Protein AF-A0A354CK64-F1 (afdb_monomer_lite)

Secondary structure (DSSP, 8-state):
-PPP--EEEEEGGG---EEETTEEGGGGS-TT--SEEEEEHHHHHHHHHHHHHHT-SEEEEEE----TTHHHHHHHSSS--TTTTT---EEEEEETTEEPPHHHHHHHHHHH-

Structure (mmCIF, N/CA/C/O backbone):
data_AF-A0A354CK64-F1
#
_entry.id   AF-A0A354CK64-F1
#
loop_
_atom_site.group_PDB
_atom_site.id
_atom_site.type_symbol
_atom_site.label_atom_id
_atom_site.label_alt_id
_atom_site.label_comp_id
_atom_site.label_asym_id
_atom_site.label_entity_id
_atom_site.label_seq_id
_atom_site.pdbx_PDB_ins_code
_atom_site.Cartn_x
_atom_site.Cartn_y
_atom_site.Cartn_z
_atom_site.occupancy
_atom_site.B_iso_or_equiv
_atom_site.auth_seq_id
_atom_site.auth_comp_id
_atom_site.auth_asym_id
_atom_site.auth_atom_id
_atom_site.pdbx_PDB_model_num
ATOM 1 N N . MET A 1 1 ? -16.756 -15.076 -6.376 1.00 41.19 1 MET A N 1
ATOM 2 C CA . MET A 1 1 ? -15.920 -15.094 -7.595 1.00 41.19 1 MET A CA 1
ATOM 3 C C . MET A 1 1 ? -14.522 -14.720 -7.146 1.00 41.19 1 MET A C 1
ATOM 5 O O . MET A 1 1 ? -14.414 -13.723 -6.448 1.00 41.19 1 MET A O 1
ATOM 9 N N . LYS A 1 2 ? -13.500 -15.541 -7.421 1.00 44.50 2 LYS A N 1
ATOM 10 C CA . LYS A 1 2 ? -12.105 -15.139 -7.182 1.00 44.50 2 LYS A CA 1
ATOM 11 C C . LYS A 1 2 ? -11.855 -13.900 -8.047 1.00 44.50 2 LYS A C 1
ATOM 13 O O . LYS A 1 2 ? -12.126 -13.980 -9.244 1.00 44.50 2 LYS A O 1
ATOM 18 N N . GLY A 1 3 ? -11.470 -12.777 -7.440 1.00 53.09 3 GLY A N 1
ATOM 19 C CA . GLY A 1 3 ? -11.102 -11.571 -8.183 1.00 53.09 3 GLY A CA 1
ATOM 20 C C . GLY A 1 3 ? -10.032 -11.932 -9.208 1.00 53.09 3 GLY A C 1
ATOM 21 O O . GLY A 1 3 ? -9.146 -12.736 -8.916 1.00 53.09 3 GLY A O 1
ATOM 22 N N . ALA A 1 4 ? -10.173 -11.452 -10.439 1.00 58.03 4 ALA A N 1
ATOM 23 C CA . ALA A 1 4 ? -9.122 -11.624 -11.426 1.00 58.03 4 ALA A CA 1
ATOM 24 C C . ALA A 1 4 ? -7.918 -10.795 -10.960 1.00 58.03 4 ALA A C 1
ATOM 26 O O . ALA A 1 4 ? -8.074 -9.602 -10.733 1.00 58.03 4 ALA A O 1
ATOM 27 N N . PHE A 1 5 ? -6.755 -11.429 -10.796 1.00 66.56 5 PHE A N 1
ATOM 28 C CA . PHE A 1 5 ? -5.491 -10.720 -10.605 1.00 66.56 5 PHE A CA 1
ATOM 29 C C . PHE A 1 5 ? -5.268 -9.833 -11.831 1.00 66.56 5 PHE A C 1
ATOM 31 O O . PHE A 1 5 ? -5.078 -10.348 -12.938 1.00 66.56 5 PHE A O 1
ATOM 38 N N . MET A 1 6 ? -5.359 -8.520 -11.644 1.00 89.06 6 MET A N 1
ATOM 39 C CA . MET A 1 6 ? -5.196 -7.533 -12.703 1.00 89.06 6 MET A CA 1
ATOM 40 C C . MET A 1 6 ? -4.150 -6.531 -12.240 1.00 89.06 6 MET A C 1
ATOM 42 O O . MET A 1 6 ? -4.419 -5.682 -11.399 1.00 89.06 6 MET A O 1
ATOM 46 N N . ILE A 1 7 ? -2.943 -6.669 -12.792 1.00 96.19 7 ILE A N 1
ATOM 47 C CA . ILE A 1 7 ? -1.878 -5.688 -12.600 1.00 96.19 7 ILE A CA 1
ATOM 48 C C . ILE A 1 7 ? -2.120 -4.543 -13.575 1.00 96.19 7 ILE A C 1
ATOM 50 O O . ILE A 1 7 ? -2.061 -4.739 -14.792 1.00 96.19 7 ILE A O 1
ATOM 54 N N . ASN A 1 8 ? -2.365 -3.358 -13.035 1.00 97.12 8 ASN A N 1
ATOM 55 C CA . ASN A 1 8 ? -2.404 -2.120 -13.789 1.00 97.12 8 ASN A CA 1
ATOM 56 C C . ASN A 1 8 ? -1.036 -1.444 -13.770 1.00 97.12 8 ASN A C 1
ATOM 58 O O . ASN A 1 8 ? -0.291 -1.544 -12.795 1.00 97.12 8 ASN A O 1
ATOM 62 N N . SER A 1 9 ? -0.723 -0.761 -14.870 1.00 97.94 9 SER A N 1
ATOM 63 C CA . SER A 1 9 ? 0.418 0.144 -14.957 1.00 97.94 9 SER A CA 1
ATOM 64 C C . SER A 1 9 ? -0.103 1.574 -14.927 1.00 97.94 9 SER A C 1
ATOM 66 O O . SER A 1 9 ? -0.932 1.951 -15.760 1.00 97.94 9 SER A O 1
ATOM 68 N N . TYR A 1 10 ? 0.360 2.336 -13.944 1.00 98.00 10 TYR A N 1
ATOM 69 C CA . TYR A 1 10 ? 0.104 3.762 -13.807 1.00 98.00 10 TYR A CA 1
ATOM 70 C C . TYR A 1 10 ? 1.407 4.521 -14.028 1.00 98.00 10 TYR A C 1
ATOM 72 O O . TYR A 1 10 ? 2.475 4.034 -13.656 1.00 98.00 10 TYR A O 1
ATOM 80 N N . TYR A 1 11 ? 1.319 5.726 -14.581 1.00 97.88 11 TYR A N 1
ATOM 81 C CA . TYR A 1 11 ? 2.465 6.614 -14.734 1.00 97.88 11 TYR A CA 1
ATOM 82 C C . TYR A 1 11 ? 2.223 7.876 -13.923 1.00 97.88 11 TYR A C 1
ATOM 84 O O . TYR A 1 11 ? 1.190 8.527 -14.070 1.00 97.88 11 TYR A O 1
ATOM 92 N N . PHE A 1 12 ? 3.167 8.238 -13.058 1.00 94.88 12 PHE A N 1
ATOM 93 C CA . PHE A 1 12 ? 3.033 9.437 -12.234 1.00 94.88 12 PHE A CA 1
ATOM 94 C C . PHE A 1 12 ? 3.003 10.716 -13.084 1.00 94.88 12 PHE A C 1
ATOM 96 O O . PHE A 1 12 ? 2.381 11.712 -12.712 1.00 94.88 12 PHE A O 1
ATOM 103 N N . SER A 1 13 ? 3.619 10.671 -14.266 1.00 96.75 13 SER A N 1
ATOM 104 C CA . SER A 1 13 ? 3.533 11.691 -15.307 1.00 96.75 13 SER A CA 1
ATOM 105 C C . SER A 1 13 ? 2.110 11.933 -15.836 1.00 96.75 13 SER A C 1
ATOM 107 O O . SER A 1 13 ? 1.831 13.049 -16.281 1.00 96.75 13 SER A O 1
ATOM 109 N N . ASP A 1 14 ? 1.196 10.963 -15.708 1.00 97.38 14 ASP A N 1
ATOM 110 C CA . ASP A 1 14 ? -0.234 11.114 -16.026 1.00 97.38 14 ASP A CA 1
ATOM 111 C C . ASP A 1 14 ? -1.051 11.701 -14.855 1.00 97.38 14 ASP A C 1
ATOM 113 O O . ASP A 1 14 ? -2.211 12.088 -15.028 1.00 97.38 14 ASP A O 1
ATOM 117 N N . GLY A 1 15 ? -0.436 11.828 -13.675 1.00 97.19 15 GLY A N 1
ATOM 118 C CA . GLY A 1 15 ? -1.007 12.435 -12.477 1.00 97.19 15 GLY A CA 1
ATOM 119 C C . GLY A 1 15 ? -1.198 11.463 -11.311 1.00 97.19 15 GLY A C 1
ATOM 120 O O . GLY A 1 15 ? -1.297 10.250 -11.474 1.00 97.19 15 GLY A O 1
ATOM 121 N N . ASP A 1 16 ? -1.278 12.027 -10.107 1.00 97.94 16 ASP A N 1
ATOM 122 C CA . ASP A 1 16 ? -1.576 11.287 -8.880 1.00 97.94 16 ASP A CA 1
ATOM 123 C C . ASP A 1 16 ? -3.090 11.062 -8.752 1.00 97.94 16 ASP A C 1
ATOM 125 O O . ASP A 1 16 ? -3.868 12.020 -8.679 1.00 97.94 16 ASP A O 1
ATOM 129 N N . ILE A 1 17 ? -3.516 9.797 -8.770 1.00 97.62 17 ILE A N 1
ATOM 130 C CA . ILE A 1 17 ? -4.932 9.409 -8.801 1.00 97.62 17 ILE A CA 1
ATOM 131 C C . ILE A 1 17 ? -5.368 8.698 -7.522 1.00 97.62 17 ILE A C 1
ATOM 133 O O . ILE A 1 17 ? -4.577 8.052 -6.835 1.00 97.62 17 ILE A O 1
ATOM 137 N N . GLN A 1 18 ? -6.669 8.767 -7.239 1.00 98.25 18 GLN A N 1
ATOM 138 C CA . GLN A 1 18 ? -7.295 8.017 -6.153 1.00 98.25 18 GLN A CA 1
ATOM 139 C C . GLN A 1 18 ? -7.542 6.571 -6.570 1.00 98.25 18 GLN A C 1
ATOM 141 O O . GLN A 1 18 ? -8.394 6.310 -7.417 1.00 98.25 18 GLN A O 1
ATOM 146 N N . LEU A 1 19 ? -6.807 5.646 -5.950 1.00 98.00 19 LEU A N 1
ATOM 147 C CA . LEU A 1 19 ? -6.919 4.206 -6.187 1.00 98.00 19 LEU A CA 1
ATOM 148 C C . LEU A 1 19 ? -8.123 3.617 -5.444 1.00 98.00 19 LEU A C 1
ATOM 150 O O . LEU A 1 19 ? -8.843 2.773 -5.965 1.00 98.00 19 LEU A O 1
ATOM 154 N N . SER A 1 20 ? -8.369 4.091 -4.223 1.00 98.31 20 SER A N 1
ATOM 155 C CA . SER A 1 20 ? -9.548 3.757 -3.416 1.00 98.31 20 SER A CA 1
ATOM 156 C C . SER A 1 20 ? -9.822 4.881 -2.410 1.00 98.31 20 SER A C 1
ATOM 158 O O . SER A 1 20 ? -8.983 5.769 -2.275 1.00 98.31 20 SER A O 1
ATOM 160 N N . PRO A 1 21 ? -10.955 4.894 -1.683 1.00 98.62 21 PRO A N 1
ATOM 161 C CA . PRO A 1 21 ? -11.299 5.987 -0.771 1.00 98.62 21 PRO A CA 1
ATOM 162 C C . PRO A 1 21 ? -10.203 6.414 0.220 1.00 98.62 21 PRO A C 1
ATOM 164 O O . PRO A 1 21 ? -10.190 7.584 0.593 1.00 98.62 21 PRO A O 1
ATOM 167 N N . HIS A 1 22 ? -9.294 5.514 0.614 1.00 98.62 22 HIS A N 1
ATOM 168 C CA . HIS A 1 22 ? -8.219 5.815 1.570 1.00 98.62 22 HIS A CA 1
ATOM 169 C C . HIS A 1 22 ? -6.801 5.687 0.998 1.00 98.62 22 HIS A C 1
ATOM 171 O O . HIS A 1 22 ? -5.854 5.849 1.758 1.00 98.62 22 HIS A O 1
AT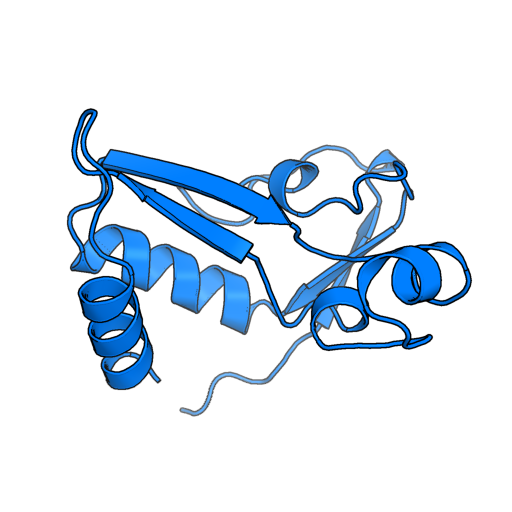OM 177 N N . PHE A 1 23 ? -6.650 5.409 -0.304 1.00 98.62 23 PHE A N 1
ATOM 178 C CA . PHE A 1 23 ? -5.346 5.174 -0.930 1.00 98.62 23 PHE A CA 1
ATOM 179 C C . PHE A 1 23 ? -5.165 5.951 -2.245 1.00 98.62 23 PHE A C 1
ATOM 181 O O . PHE A 1 23 ? -6.039 5.942 -3.121 1.00 98.62 23 PHE A O 1
ATOM 188 N N . MET A 1 24 ? -4.007 6.591 -2.384 1.00 98.44 24 MET A N 1
ATOM 189 C CA . MET A 1 24 ? -3.551 7.422 -3.501 1.00 98.44 24 MET A CA 1
ATOM 190 C C . MET A 1 24 ? -2.362 6.771 -4.218 1.00 98.44 24 MET A C 1
ATOM 192 O O . MET A 1 24 ? -1.609 6.009 -3.616 1.00 98.44 24 MET A O 1
ATOM 196 N N . LEU A 1 25 ? -2.154 7.090 -5.497 1.00 98.44 25 LEU A N 1
ATOM 197 C CA . LEU A 1 25 ? -1.085 6.495 -6.305 1.00 98.44 25 LEU A CA 1
ATOM 198 C C . LEU A 1 25 ? 0.320 6.762 -5.738 1.00 98.44 25 LEU A C 1
ATOM 200 O O . LEU A 1 25 ? 1.133 5.837 -5.678 1.00 98.44 25 LEU A O 1
ATOM 204 N N . HIS A 1 26 ? 0.608 7.989 -5.292 1.00 97.94 26 HIS A N 1
ATOM 205 C CA . HIS A 1 26 ? 1.929 8.353 -4.759 1.00 97.94 26 HIS A CA 1
ATOM 206 C C . HIS A 1 26 ? 2.365 7.501 -3.557 1.00 97.94 26 HIS A C 1
ATOM 208 O O . HIS A 1 26 ? 3.560 7.303 -3.350 1.00 97.94 26 HIS A O 1
ATOM 214 N N . GLU A 1 27 ? 1.417 6.974 -2.778 1.00 98.31 27 GLU A N 1
ATOM 215 C CA . GLU A 1 27 ? 1.701 6.128 -1.614 1.00 98.31 27 GLU A CA 1
ATOM 216 C C . GLU A 1 27 ? 2.327 4.786 -2.015 1.00 98.31 27 GLU A C 1
ATOM 218 O O . GLU A 1 27 ? 3.042 4.172 -1.226 1.00 98.31 27 GLU A O 1
ATOM 223 N N . PHE A 1 28 ? 2.097 4.345 -3.255 1.00 98.44 28 PHE A N 1
ATOM 224 C CA . PHE A 1 28 ? 2.596 3.079 -3.788 1.00 98.44 28 PHE A CA 1
ATOM 225 C C . PHE A 1 28 ? 3.777 3.258 -4.745 1.00 98.44 28 PHE A C 1
ATOM 227 O O . PHE A 1 28 ? 4.304 2.260 -5.234 1.00 98.44 28 PHE A O 1
ATOM 234 N N . GLN A 1 29 ? 4.205 4.491 -5.031 1.00 98.06 29 GLN A N 1
ATOM 235 C CA . GLN A 1 29 ? 5.337 4.740 -5.918 1.00 98.06 29 GLN A CA 1
ATOM 236 C C . GLN A 1 29 ? 6.636 4.195 -5.309 1.00 98.06 29 GLN A C 1
ATOM 238 O O . GLN A 1 29 ? 6.909 4.349 -4.117 1.00 98.06 29 GLN A O 1
ATOM 243 N N . SER A 1 30 ? 7.484 3.610 -6.156 1.00 97.06 30 SER A N 1
ATOM 244 C CA . SER A 1 30 ? 8.835 3.210 -5.760 1.00 97.06 30 SER A CA 1
ATOM 245 C C . SER A 1 30 ? 9.600 4.398 -5.195 1.00 97.06 30 SER A C 1
ATOM 247 O O . SER A 1 30 ? 9.644 5.466 -5.806 1.00 97.06 30 SER A O 1
ATOM 249 N N . ARG A 1 31 ? 10.257 4.229 -4.040 1.00 95.69 31 ARG A N 1
ATOM 250 C CA . ARG A 1 31 ? 10.878 5.363 -3.326 1.00 95.69 31 ARG A CA 1
ATOM 251 C C . ARG A 1 31 ? 12.078 5.973 -4.060 1.00 95.69 31 ARG A C 1
ATOM 253 O O . ARG A 1 31 ? 12.570 7.020 -3.648 1.00 95.69 31 ARG A O 1
ATOM 260 N N . ASN A 1 32 ? 12.571 5.339 -5.127 1.00 95.06 32 ASN A N 1
ATOM 261 C CA . ASN A 1 32 ? 13.534 5.956 -6.043 1.00 95.06 32 ASN A CA 1
ATOM 262 C C . ASN A 1 32 ? 12.894 6.933 -7.048 1.00 95.06 32 ASN A C 1
ATOM 264 O O . ASN A 1 32 ? 13.623 7.538 -7.831 1.00 95.06 32 ASN A O 1
ATOM 268 N N . GLY A 1 33 ? 11.569 7.104 -7.016 1.00 93.88 33 GLY A N 1
ATOM 269 C CA . GLY A 1 33 ? 10.824 8.050 -7.841 1.00 93.88 33 GLY A CA 1
ATOM 270 C C . GLY A 1 33 ? 10.645 7.607 -9.291 1.00 93.88 33 GLY A C 1
ATOM 271 O O . GLY A 1 33 ? 10.554 8.468 -10.164 1.00 93.88 33 GLY A O 1
ATOM 272 N N . CYS A 1 34 ? 10.644 6.297 -9.577 1.00 95.75 34 CYS A N 1
ATOM 273 C CA . CYS A 1 34 ? 10.356 5.826 -10.933 1.00 95.75 34 CYS A CA 1
ATOM 274 C C . CYS A 1 34 ? 8.938 6.236 -11.363 1.00 95.75 34 CYS A C 1
ATOM 276 O O . CYS A 1 34 ? 8.020 6.301 -10.544 1.00 95.75 34 CYS A O 1
ATOM 278 N N . ASP A 1 35 ? 8.776 6.541 -12.651 1.00 97.56 35 ASP A N 1
ATOM 279 C CA . ASP A 1 35 ? 7.510 7.062 -13.179 1.00 97.56 35 ASP A CA 1
ATOM 280 C C . ASP A 1 35 ? 6.411 5.994 -13.204 1.00 97.56 35 ASP A C 1
ATOM 282 O O . ASP A 1 35 ? 5.272 6.262 -12.834 1.00 97.56 35 ASP A O 1
ATOM 286 N N . GLU A 1 36 ? 6.769 4.774 -13.604 1.00 98.12 36 GLU A N 1
ATOM 287 C CA . GLU A 1 36 ? 5.852 3.638 -13.643 1.00 98.12 36 GLU A CA 1
ATOM 288 C C . GLU A 1 36 ? 5.576 3.100 -12.235 1.00 98.12 36 GLU A C 1
ATOM 290 O O . GLU A 1 36 ? 6.498 2.917 -11.437 1.00 98.12 36 GLU A O 1
ATOM 295 N N . VAL A 1 37 ? 4.313 2.787 -11.956 1.00 98.31 37 VAL A N 1
ATOM 296 C CA . VAL A 1 37 ? 3.852 2.146 -10.725 1.00 98.31 37 VAL A CA 1
ATOM 297 C C . VAL A 1 37 ? 2.941 0.984 -11.105 1.00 98.31 37 VAL A C 1
ATOM 299 O O . VAL A 1 37 ? 1.842 1.183 -11.624 1.00 98.31 37 VAL A O 1
ATOM 302 N N . LEU A 1 38 ? 3.407 -0.242 -10.857 1.00 98.38 38 LEU A N 1
ATOM 303 C CA . LEU A 1 38 ? 2.590 -1.441 -11.038 1.00 98.38 38 LEU A CA 1
ATOM 304 C C . LEU A 1 38 ? 1.783 -1.711 -9.771 1.00 98.38 38 LEU A C 1
ATOM 306 O O . LEU A 1 38 ? 2.355 -1.734 -8.681 1.00 98.38 38 LEU A O 1
ATOM 310 N N . ILE A 1 39 ? 0.479 -1.947 -9.911 1.00 98.12 39 ILE A N 1
ATOM 311 C CA . ILE A 1 39 ? -0.411 -2.236 -8.780 1.00 98.12 39 ILE A CA 1
ATOM 312 C C . ILE A 1 39 ? -1.433 -3.298 -9.180 1.00 98.12 39 ILE A C 1
ATOM 314 O O . ILE A 1 39 ? -2.100 -3.174 -10.205 1.00 98.12 39 ILE A O 1
ATOM 318 N N . ASP A 1 40 ? -1.566 -4.333 -8.354 1.00 97.69 40 ASP A N 1
ATOM 319 C CA . ASP A 1 40 ? -2.667 -5.290 -8.408 1.00 97.69 40 ASP A CA 1
ATOM 320 C C . ASP A 1 40 ? -3.945 -4.667 -7.836 1.00 97.69 40 ASP A C 1
ATOM 322 O O . ASP A 1 40 ? -3.984 -4.282 -6.665 1.00 97.69 40 ASP A O 1
ATOM 326 N N . ASP A 1 41 ? -5.020 -4.615 -8.620 1.00 95.56 41 ASP A N 1
ATOM 327 C CA . ASP A 1 41 ? -6.309 -4.111 -8.130 1.00 95.56 41 ASP A CA 1
ATOM 328 C C . ASP A 1 41 ? -6.812 -4.911 -6.919 1.00 95.56 41 ASP A C 1
ATOM 330 O O . ASP A 1 41 ? -7.414 -4.349 -6.002 1.00 95.56 41 ASP A O 1
ATOM 334 N N . ALA A 1 42 ? -6.509 -6.215 -6.858 1.00 95.88 42 ALA A N 1
ATOM 335 C CA . ALA A 1 42 ? -6.887 -7.049 -5.723 1.00 95.88 42 ALA A CA 1
ATOM 336 C C . ALA A 1 42 ? -6.165 -6.642 -4.426 1.00 95.88 42 ALA A C 1
ATOM 338 O O . ALA A 1 42 ? -6.746 -6.770 -3.345 1.00 95.88 42 ALA A O 1
ATOM 339 N N . LEU A 1 43 ? -4.933 -6.122 -4.520 1.00 97.06 43 LEU A N 1
ATOM 340 C CA . LEU A 1 43 ? -4.207 -5.576 -3.373 1.00 97.06 43 LEU A CA 1
ATOM 341 C C . LEU A 1 43 ? -4.933 -4.340 -2.838 1.00 97.06 43 LEU A C 1
ATOM 343 O O . LEU A 1 43 ? -5.222 -4.279 -1.646 1.00 97.06 43 LEU A O 1
ATOM 347 N N . ILE A 1 44 ? -5.277 -3.387 -3.707 1.00 97.88 44 ILE A N 1
ATOM 348 C CA . ILE A 1 44 ? -5.974 -2.156 -3.303 1.00 97.88 44 ILE A CA 1
ATOM 349 C C . ILE A 1 44 ? -7.338 -2.473 -2.683 1.00 97.88 44 ILE A C 1
ATOM 351 O O . ILE A 1 44 ? -7.660 -1.967 -1.606 1.00 97.88 44 ILE A O 1
ATOM 355 N N . ASP A 1 45 ? -8.106 -3.372 -3.300 1.00 97.19 45 ASP A N 1
ATOM 356 C CA . ASP A 1 45 ? -9.394 -3.827 -2.774 1.00 97.19 45 ASP A CA 1
ATOM 357 C C . ASP A 1 45 ? -9.266 -4.494 -1.396 1.00 97.19 45 ASP A C 1
ATOM 359 O O . ASP A 1 45 ? -10.123 -4.301 -0.525 1.00 97.19 45 ASP A O 1
ATOM 363 N N . LEU A 1 46 ? -8.230 -5.314 -1.190 1.00 97.62 46 LEU A N 1
ATOM 364 C CA . LEU A 1 46 ? -7.972 -5.961 0.094 1.00 97.62 46 LEU A CA 1
ATOM 365 C C . LEU A 1 46 ? -7.604 -4.926 1.159 1.00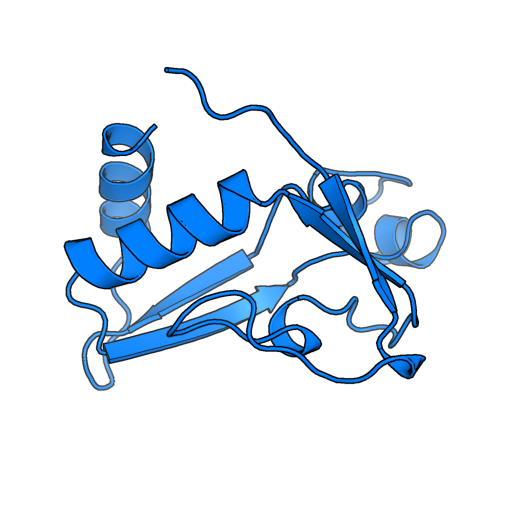 97.62 46 LEU A C 1
ATOM 367 O O . LEU A 1 46 ? -8.188 -4.946 2.243 1.00 97.62 46 LEU A O 1
ATOM 371 N N . LEU A 1 47 ? -6.695 -3.998 0.853 1.00 98.25 47 LEU A N 1
ATO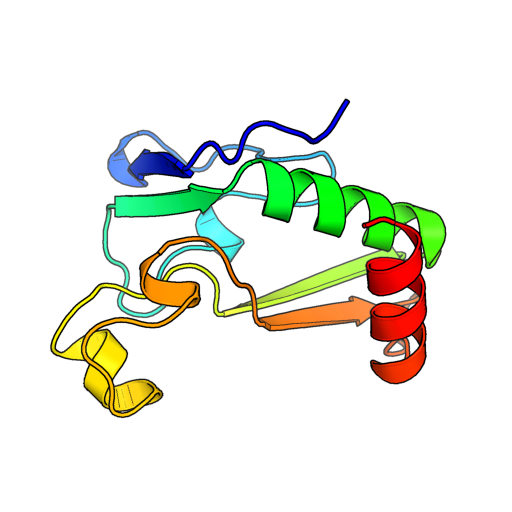M 372 C CA . LEU A 1 47 ? -6.270 -2.954 1.786 1.00 98.25 47 LEU A CA 1
ATOM 373 C C . LEU A 1 47 ? -7.437 -2.046 2.194 1.00 98.25 47 LEU A C 1
ATOM 375 O O . LEU A 1 47 ? -7.590 -1.742 3.377 1.00 98.25 47 LEU A O 1
ATOM 379 N N . GLU A 1 48 ? -8.310 -1.674 1.256 1.00 98.50 48 GLU A N 1
ATOM 380 C CA . GLU A 1 48 ? -9.509 -0.875 1.539 1.00 98.50 48 GLU A CA 1
ATOM 381 C C . GLU A 1 48 ? -10.502 -1.633 2.442 1.00 98.50 48 GLU A C 1
ATOM 383 O O . GLU A 1 48 ? -11.097 -1.055 3.358 1.00 98.50 48 GLU A O 1
ATOM 388 N N . LYS A 1 49 ? -10.670 -2.948 2.246 1.00 98.56 49 LYS A N 1
ATOM 389 C CA . LYS A 1 49 ? -11.494 -3.776 3.145 1.00 98.56 49 LYS A CA 1
ATOM 390 C C . LYS A 1 49 ? -10.866 -3.900 4.529 1.00 98.56 49 LYS A C 1
ATOM 392 O O . LYS A 1 49 ? -11.585 -3.766 5.518 1.00 98.56 49 LYS A O 1
ATOM 397 N N . VAL A 1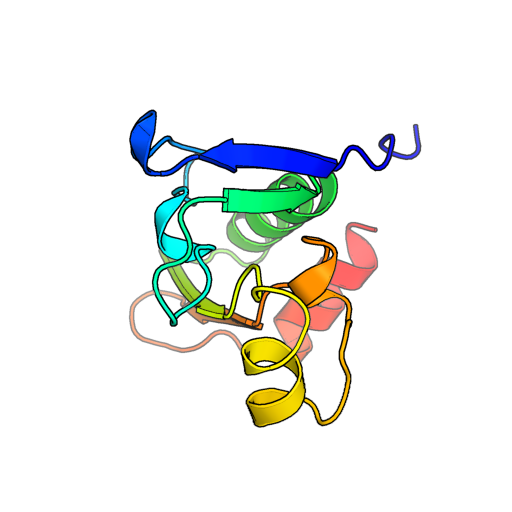 50 ? -9.554 -4.122 4.613 1.00 98.56 50 VAL A N 1
ATOM 398 C CA . VAL A 1 50 ? -8.814 -4.176 5.882 1.00 98.56 50 VAL A CA 1
ATOM 399 C C . VAL A 1 50 ? -8.970 -2.857 6.638 1.00 98.56 50 VAL A C 1
ATOM 401 O O . VAL A 1 50 ? -9.310 -2.889 7.821 1.00 98.56 50 VAL A O 1
ATOM 404 N N . PHE A 1 51 ? -8.819 -1.712 5.964 1.00 98.62 51 PHE A N 1
ATOM 405 C CA . PHE A 1 51 ? -9.028 -0.383 6.549 1.00 98.62 51 PHE A CA 1
ATOM 406 C C . PHE A 1 51 ? -10.405 -0.288 7.223 1.00 98.62 51 PHE A C 1
ATOM 408 O O . PHE A 1 51 ? -10.515 0.027 8.407 1.00 98.62 51 PHE A O 1
ATOM 415 N N . ARG A 1 52 ? -11.465 -0.657 6.493 1.00 98.38 52 ARG A N 1
ATOM 416 C CA . ARG A 1 52 ? -12.850 -0.594 6.988 1.00 98.38 52 ARG A CA 1
ATOM 417 C C . ARG A 1 52 ? -13.130 -1.572 8.126 1.00 98.38 52 ARG A C 1
ATOM 419 O O . ARG A 1 52 ? -13.767 -1.192 9.103 1.00 98.38 52 ARG A O 1
ATOM 426 N N . VAL A 1 53 ? -12.700 -2.827 7.994 1.00 98.44 53 VAL A N 1
ATOM 427 C CA . VAL A 1 53 ? -13.007 -3.897 8.962 1.00 98.44 53 VAL A CA 1
ATOM 428 C C . VAL A 1 53 ? -12.221 -3.729 10.258 1.00 98.44 53 VAL A C 1
ATOM 430 O O . VAL A 1 53 ? -12.756 -3.998 11.331 1.00 98.44 53 VAL A O 1
ATOM 433 N N . SER A 1 54 ? -10.976 -3.260 10.175 1.00 98.06 54 SER A N 1
ATOM 434 C CA . SER A 1 54 ? -10.151 -2.987 11.358 1.00 98.06 54 SER A CA 1
ATOM 435 C C . SER A 1 54 ? -10.617 -1.767 12.156 1.00 98.06 54 SER A C 1
ATOM 437 O O . SER A 1 54 ? -10.206 -1.611 13.304 1.00 98.06 54 SER A O 1
ATOM 439 N N . GLY A 1 55 ? -11.479 -0.924 11.575 1.00 97.69 55 GLY A N 1
ATOM 440 C CA . GLY A 1 55 ? -11.878 0.348 12.173 1.00 97.69 55 GLY A CA 1
ATOM 441 C C . GLY A 1 55 ? -10.756 1.385 12.150 1.00 97.69 55 GLY A C 1
ATOM 442 O O . GLY A 1 55 ? -10.730 2.259 13.013 1.00 97.69 55 GLY A O 1
ATOM 443 N N . ALA A 1 56 ? -9.821 1.274 11.201 1.00 98.50 56 ALA A N 1
ATOM 444 C CA . ALA A 1 56 ? -8.727 2.221 11.067 1.00 98.50 56 ALA A CA 1
ATOM 445 C C . ALA A 1 56 ? -9.249 3.637 10.778 1.00 98.50 56 ALA A C 1
ATOM 447 O O . ALA A 1 56 ? -10.213 3.832 10.036 1.00 98.50 56 ALA A O 1
ATOM 448 N N . SER A 1 57 ? -8.584 4.632 11.354 1.00 98.38 57 SER A N 1
ATOM 449 C CA . SER A 1 57 ? -8.783 6.050 11.047 1.00 98.38 57 SER A CA 1
ATOM 450 C C . SER A 1 57 ? -7.797 6.557 9.997 1.00 98.38 57 SER A C 1
ATOM 452 O O . SER A 1 57 ? -8.070 7.552 9.330 1.00 98.38 57 SER A O 1
ATOM 454 N N . SER A 1 58 ? -6.640 5.904 9.862 1.00 98.25 58 SER A N 1
ATOM 455 C CA . SER A 1 58 ? -5.613 6.224 8.868 1.00 98.25 58 SER A CA 1
ATOM 456 C C . SER A 1 58 ? -4.706 5.020 8.595 1.00 98.25 58 SER A C 1
ATOM 458 O O . SER A 1 58 ? -4.694 4.034 9.339 1.00 98.25 58 SER A O 1
ATOM 460 N N . ALA A 1 59 ? -3.944 5.101 7.506 1.00 98.38 59 ALA A N 1
ATOM 461 C CA . ALA A 1 59 ? -2.918 4.134 7.152 1.00 98.38 59 ALA A CA 1
ATOM 462 C C . ALA A 1 59 ? -1.691 4.850 6.575 1.00 98.38 59 ALA A C 1
ATOM 464 O O . ALA A 1 59 ? -1.811 5.943 6.029 1.00 98.38 59 ALA A O 1
ATOM 465 N N . THR A 1 60 ? -0.525 4.222 6.702 1.00 98.31 60 THR A N 1
ATOM 466 C CA . THR A 1 60 ? 0.730 4.678 6.096 1.00 98.31 60 THR A CA 1
ATOM 467 C C . THR A 1 60 ? 1.303 3.547 5.263 1.00 98.31 60 THR A C 1
ATOM 469 O O . THR A 1 60 ? 1.717 2.523 5.820 1.00 98.31 60 THR A O 1
ATOM 472 N N . VAL A 1 61 ? 1.364 3.735 3.944 1.00 98.50 61 VAL A N 1
ATOM 473 C CA . VAL A 1 61 ? 2.118 2.850 3.051 1.00 98.50 61 VAL A CA 1
ATOM 474 C C . VAL A 1 61 ? 3.592 3.228 3.148 1.00 98.50 61 VAL A C 1
ATOM 476 O O . VAL A 1 61 ? 4.015 4.314 2.761 1.00 98.50 61 VAL A O 1
ATOM 479 N N . ASN A 1 62 ? 4.387 2.341 3.736 1.00 97.44 62 ASN A N 1
ATOM 480 C CA . ASN A 1 62 ? 5.827 2.516 3.835 1.00 97.44 62 ASN A CA 1
ATOM 481 C C . ASN A 1 62 ? 6.514 2.078 2.548 1.00 97.44 62 ASN A C 1
ATOM 483 O O . ASN A 1 62 ? 7.514 2.676 2.168 1.00 97.44 62 ASN A O 1
ATOM 487 N N . ASP A 1 63 ? 6.047 1.029 1.887 1.00 97.12 63 ASP A N 1
ATOM 488 C CA . ASP A 1 63 ? 6.680 0.584 0.651 1.00 97.12 63 ASP A CA 1
ATOM 489 C C . ASP A 1 63 ? 5.653 -0.064 -0.264 1.00 97.12 63 ASP A C 1
ATOM 491 O O . ASP A 1 63 ? 4.959 -0.982 0.159 1.00 97.12 63 ASP A O 1
ATOM 495 N N . GLY A 1 64 ? 5.540 0.430 -1.493 1.00 97.50 64 GLY A N 1
ATOM 496 C CA . GLY A 1 64 ? 4.606 -0.065 -2.501 1.00 97.50 64 GLY A CA 1
ATOM 497 C C . GLY A 1 64 ? 5.336 -0.806 -3.612 1.00 97.50 64 GLY A C 1
ATOM 498 O O . GLY A 1 64 ? 6.116 -1.718 -3.349 1.00 97.50 64 GLY A O 1
ATOM 499 N N . TYR A 1 65 ? 5.108 -0.409 -4.860 1.00 98.25 65 TYR A N 1
ATOM 500 C CA . TYR A 1 65 ? 5.867 -0.904 -6.003 1.00 98.25 65 TYR A CA 1
ATOM 501 C C . TYR A 1 65 ? 7.365 -0.619 -5.835 1.00 98.25 65 TYR A C 1
ATOM 503 O O . TYR A 1 65 ? 7.748 0.450 -5.373 1.00 98.25 65 TYR A O 1
ATOM 511 N N . ARG A 1 66 ? 8.230 -1.545 -6.258 1.00 97.75 66 ARG A N 1
ATOM 512 C CA . ARG A 1 66 ? 9.684 -1.323 -6.335 1.00 97.75 66 ARG A CA 1
ATOM 513 C C . ARG A 1 66 ? 10.146 -1.464 -7.773 1.00 97.75 66 ARG A C 1
ATOM 515 O O . ARG A 1 66 ? 9.917 -2.508 -8.375 1.00 97.75 66 ARG A O 1
ATOM 522 N N . GLU A 1 67 ? 10.877 -0.479 -8.289 1.00 97.44 67 GLU A N 1
ATOM 523 C CA . GLU A 1 67 ? 11.484 -0.591 -9.620 1.00 97.44 67 GLU A CA 1
ATOM 524 C C . GLU A 1 67 ? 12.380 -1.853 -9.706 1.00 97.44 67 GLU A C 1
ATOM 526 O O . GLU A 1 67 ? 13.343 -1.982 -8.931 1.00 97.44 67 GLU A O 1
ATOM 531 N N . PRO A 1 68 ? 12.092 -2.794 -10.631 1.00 97.19 68 PRO A N 1
ATOM 532 C CA . PRO A 1 68 ? 12.891 -3.996 -10.817 1.00 97.19 68 PRO A CA 1
ATOM 533 C C . PRO A 1 68 ? 14.361 -3.699 -11.131 1.00 97.19 68 PRO A C 1
ATOM 535 O O . PRO A 1 68 ? 14.707 -2.730 -11.804 1.00 97.19 68 PRO A O 1
ATOM 538 N N . GLY A 1 69 ? 15.252 -4.605 -10.731 1.00 96.62 69 GLY A N 1
ATOM 539 C CA . GLY A 1 69 ? 16.676 -4.522 -11.052 1.00 96.62 69 GLY A CA 1
ATOM 540 C C . GLY A 1 69 ? 17.511 -3.928 -9.923 1.00 96.62 69 GLY A C 1
ATOM 541 O O . GLY A 1 69 ? 17.519 -4.459 -8.817 1.00 96.62 69 GLY A O 1
ATOM 542 N N . ALA A 1 70 ? 18.306 -2.891 -10.210 1.00 96.31 70 ALA A N 1
ATOM 543 C CA . ALA A 1 70 ? 19.325 -2.410 -9.271 1.00 96.31 70 ALA A CA 1
ATOM 544 C C . ALA A 1 70 ? 18.728 -1.878 -7.962 1.00 96.31 70 ALA A C 1
ATOM 546 O O . ALA A 1 70 ? 19.279 -2.154 -6.895 1.00 96.31 70 ALA A O 1
ATOM 547 N N . TYR A 1 71 ? 17.603 -1.163 -8.046 1.00 94.88 71 TYR A N 1
ATOM 548 C CA . TYR A 1 71 ? 16.925 -0.629 -6.873 1.00 94.88 71 TYR A CA 1
ATOM 549 C C . TYR A 1 71 ? 16.311 -1.746 -6.019 1.00 94.88 71 TYR A C 1
ATOM 551 O O . TYR A 1 71 ? 16.689 -1.876 -4.855 1.00 94.88 71 TYR A O 1
ATOM 559 N N . CYS A 1 72 ? 15.482 -2.622 -6.604 1.00 95.38 72 CYS A N 1
ATOM 560 C CA . CYS A 1 72 ? 14.925 -3.787 -5.904 1.00 95.38 72 CYS A CA 1
ATOM 561 C C . CYS A 1 72 ? 16.023 -4.652 -5.245 1.00 95.38 72 CYS A C 1
ATOM 563 O O . CYS A 1 72 ? 15.953 -4.911 -4.042 1.00 95.38 72 CYS A O 1
ATOM 565 N N . ARG A 1 73 ? 17.124 -4.961 -5.959 1.00 96.69 73 ARG A N 1
ATOM 566 C CA . ARG A 1 73 ? 18.271 -5.706 -5.395 1.00 96.69 73 ARG A CA 1
ATOM 567 C C . ARG A 1 73 ? 18.878 -5.038 -4.172 1.00 96.69 73 ARG A C 1
ATOM 569 O O . ARG A 1 73 ? 19.314 -5.737 -3.263 1.00 96.69 73 ARG A O 1
ATOM 576 N N . SER A 1 74 ? 18.953 -3.708 -4.165 1.00 95.81 74 SER A N 1
ATOM 577 C CA . SER A 1 74 ? 19.547 -2.972 -3.048 1.00 95.81 74 SER A CA 1
ATOM 578 C C . SER A 1 74 ? 18.720 -3.075 -1.761 1.00 95.81 74 SER A C 1
ATOM 580 O O . SER A 1 74 ? 19.279 -2.917 -0.679 1.00 95.81 74 SER A O 1
ATOM 582 N N . ILE A 1 75 ? 17.421 -3.385 -1.878 1.00 92.88 75 ILE A N 1
ATOM 583 C CA . ILE A 1 75 ? 16.477 -3.489 -0.759 1.00 92.88 75 ILE A CA 1
ATOM 584 C C . ILE A 1 75 ? 16.246 -4.945 -0.345 1.00 92.88 75 ILE A C 1
ATOM 586 O O . ILE A 1 75 ? 16.358 -5.261 0.837 1.00 92.88 75 ILE A O 1
ATOM 590 N N . SER A 1 76 ? 15.936 -5.838 -1.291 1.00 92.06 76 SER A N 1
ATOM 591 C CA . SER A 1 76 ? 15.530 -7.224 -0.994 1.00 92.06 76 SER A CA 1
ATOM 592 C C . SER A 1 76 ? 16.588 -8.279 -1.322 1.00 92.06 76 SER A C 1
ATOM 594 O O . SER A 1 76 ? 16.426 -9.448 -0.974 1.00 92.06 76 SER A O 1
ATOM 596 N N . GLY A 1 77 ? 17.677 -7.898 -1.997 1.00 93.81 77 GLY A N 1
ATOM 597 C CA . GLY A 1 77 ? 18.672 -8.834 -2.526 1.00 93.81 77 GLY A CA 1
ATOM 598 C C . GLY A 1 77 ? 18.228 -9.577 -3.794 1.00 93.81 77 GLY A C 1
ATOM 599 O O . GLY A 1 77 ? 18.987 -10.402 -4.302 1.00 93.81 77 GLY A O 1
ATOM 600 N N . LEU A 1 78 ? 17.033 -9.285 -4.323 1.00 94.06 78 LEU A N 1
ATOM 601 C CA . LEU A 1 78 ? 16.468 -9.891 -5.531 1.00 94.06 78 LEU A CA 1
ATOM 602 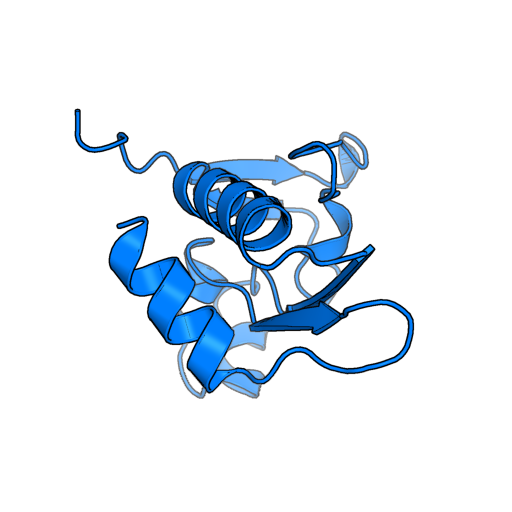C C . LEU A 1 78 ? 16.215 -8.836 -6.611 1.00 94.06 78 LEU A C 1
ATOM 604 O O . LEU A 1 78 ? 15.924 -7.684 -6.320 1.00 94.06 78 LEU A O 1
ATOM 608 N N . ASP A 1 79 ? 16.281 -9.240 -7.878 1.00 92.31 79 ASP A N 1
ATOM 609 C CA . ASP A 1 79 ? 15.941 -8.361 -9.008 1.00 92.31 79 ASP A CA 1
ATOM 610 C C . ASP A 1 79 ? 14.447 -8.049 -9.074 1.00 92.31 79 ASP A C 1
ATOM 612 O O . ASP A 1 79 ? 14.054 -7.016 -9.620 1.00 92.31 7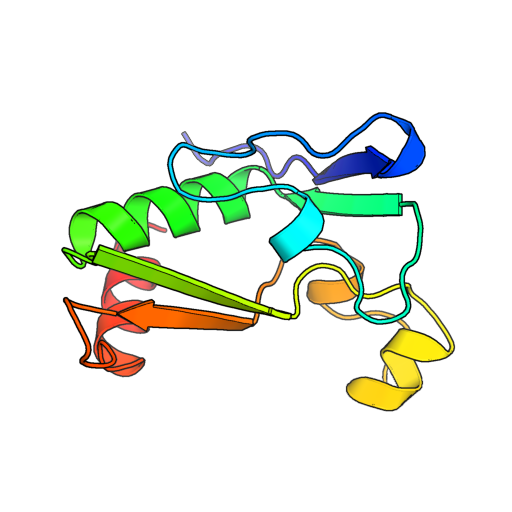9 ASP A O 1
ATOM 616 N N . LYS A 1 80 ? 13.633 -8.988 -8.583 1.00 94.25 80 LYS A N 1
ATOM 617 C CA . LYS A 1 80 ? 12.175 -8.942 -8.553 1.00 94.25 80 LYS A CA 1
ATOM 618 C C . LYS A 1 80 ? 11.669 -9.684 -7.322 1.00 94.25 80 LYS A C 1
ATOM 620 O O . LYS A 1 80 ? 12.112 -10.798 -7.043 1.00 94.25 80 LYS A O 1
ATOM 625 N N . ASP A 1 81 ? 10.703 -9.090 -6.646 1.00 95.69 81 ASP A N 1
ATOM 626 C CA . ASP A 1 81 ? 9.928 -9.652 -5.546 1.00 95.69 81 ASP A CA 1
ATOM 627 C C . ASP A 1 81 ? 8.449 -9.248 -5.717 1.00 95.69 81 ASP A C 1
ATOM 629 O O . ASP A 1 81 ? 8.067 -8.697 -6.749 1.00 95.69 81 ASP A O 1
ATOM 633 N N . ALA A 1 82 ? 7.596 -9.535 -4.733 1.00 97.25 82 ALA A N 1
ATOM 634 C CA . ALA A 1 82 ? 6.178 -9.181 -4.814 1.00 97.25 82 ALA A CA 1
ATOM 635 C C . ALA A 1 82 ? 5.935 -7.663 -4.963 1.00 97.25 82 ALA A C 1
ATOM 637 O O . ALA A 1 82 ? 4.988 -7.280 -5.648 1.00 97.25 82 ALA A O 1
ATOM 638 N N . HIS A 1 83 ? 6.807 -6.805 -4.417 1.00 97.75 83 HIS A N 1
ATOM 639 C CA . HIS A 1 83 ? 6.730 -5.356 -4.634 1.00 97.75 83 HIS A CA 1
ATOM 640 C C . HIS A 1 83 ? 7.058 -5.004 -6.086 1.00 97.75 83 HIS A C 1
ATOM 642 O O . HIS A 1 83 ? 6.347 -4.224 -6.709 1.00 97.75 83 HIS A O 1
ATOM 648 N N . ALA A 1 84 ? 8.084 -5.628 -6.671 1.00 97.44 84 ALA A N 1
ATOM 649 C CA . ALA A 1 84 ? 8.442 -5.432 -8.079 1.00 97.44 84 ALA A CA 1
ATOM 650 C C . ALA A 1 84 ? 7.389 -5.955 -9.075 1.00 97.44 84 ALA A C 1
ATOM 652 O O . ALA A 1 84 ? 7.435 -5.621 -10.259 1.00 97.44 84 ALA A O 1
ATOM 653 N N . TYR A 1 85 ? 6.449 -6.782 -8.612 1.00 97.25 85 TYR A N 1
ATOM 654 C CA . TYR A 1 85 ? 5.287 -7.225 -9.385 1.00 97.25 85 TYR A CA 1
ATOM 655 C C . TYR A 1 85 ? 4.016 -6.406 -9.106 1.00 97.25 85 TYR A C 1
ATOM 657 O O . TYR A 1 85 ? 2.983 -6.702 -9.697 1.00 97.25 85 TYR A O 1
ATOM 665 N N . GLY A 1 86 ? 4.071 -5.400 -8.225 1.00 97.62 86 GLY A N 1
ATOM 666 C CA . GLY A 1 86 ? 2.903 -4.598 -7.843 1.00 97.62 86 GLY A CA 1
ATOM 667 C C . GLY A 1 86 ? 1.899 -5.326 -6.946 1.00 97.62 86 GLY A C 1
ATOM 668 O O . GLY A 1 86 ? 0.755 -4.904 -6.830 1.00 97.62 86 GLY A O 1
ATOM 669 N N . MET A 1 87 ? 2.304 -6.438 -6.327 1.00 97.44 87 MET A N 1
ATOM 670 C CA . MET A 1 87 ? 1.423 -7.345 -5.578 1.00 97.44 87 MET A CA 1
ATOM 671 C C . MET A 1 87 ? 1.559 -7.220 -4.055 1.00 97.44 87 MET A C 1
ATOM 673 O O . MET A 1 87 ? 0.857 -7.913 -3.322 1.00 97.44 87 MET A O 1
ATOM 677 N N . ALA A 1 88 ? 2.481 -6.394 -3.562 1.00 97.06 88 ALA A N 1
ATOM 678 C CA . ALA A 1 88 ? 2.738 -6.235 -2.135 1.00 97.06 88 ALA A CA 1
ATOM 679 C C . ALA A 1 88 ? 2.854 -4.766 -1.739 1.00 97.06 88 ALA A C 1
ATOM 681 O O . ALA A 1 88 ? 3.308 -3.931 -2.521 1.00 97.06 88 ALA A O 1
ATOM 682 N N . ALA A 1 89 ? 2.477 -4.495 -0.492 1.00 97.94 89 ALA A N 1
ATOM 683 C CA . ALA A 1 89 ? 2.725 -3.233 0.174 1.00 97.94 89 ALA A CA 1
ATOM 684 C C . ALA A 1 89 ? 3.097 -3.479 1.642 1.00 97.94 89 ALA A C 1
ATOM 686 O O . ALA A 1 89 ? 2.456 -4.279 2.327 1.00 97.94 89 ALA A O 1
ATOM 687 N N . ASP A 1 90 ? 4.097 -2.752 2.130 1.00 97.81 90 ASP A N 1
ATOM 688 C CA . ASP A 1 90 ? 4.416 -2.652 3.548 1.00 97.81 90 ASP A CA 1
ATOM 689 C C . ASP A 1 90 ? 3.593 -1.504 4.128 1.00 97.81 90 ASP A C 1
ATOM 691 O O . ASP A 1 90 ? 3.806 -0.342 3.783 1.00 97.81 90 ASP A O 1
ATOM 695 N N . ILE A 1 91 ? 2.644 -1.811 5.009 1.00 98.44 91 ILE A N 1
ATOM 696 C CA . ILE A 1 91 ? 1.629 -0.857 5.466 1.00 98.44 91 ILE A CA 1
ATOM 697 C C . ILE A 1 91 ? 1.402 -0.949 6.975 1.00 98.44 91 ILE A C 1
ATOM 699 O O . ILE A 1 91 ? 1.466 -2.027 7.568 1.00 98.44 91 ILE A O 1
ATOM 703 N N . VAL A 1 92 ? 1.120 0.194 7.601 1.00 98.56 92 VAL A N 1
ATOM 704 C CA . VAL A 1 92 ? 0.699 0.285 9.005 1.00 98.56 92 VAL A CA 1
ATOM 705 C C . VAL A 1 92 ? -0.664 0.960 9.069 1.00 98.56 92 VAL A C 1
ATOM 707 O O . VAL A 1 92 ? -0.849 2.021 8.482 1.00 98.56 92 VAL A O 1
ATOM 710 N N . PHE A 1 93 ? -1.603 0.355 9.795 1.00 98.69 93 PHE A N 1
ATOM 711 C CA . PHE A 1 93 ? -2.923 0.924 10.066 1.00 98.69 93 PHE A CA 1
ATOM 712 C C . PHE A 1 93 ? -2.972 1.506 11.477 1.00 98.69 93 PHE A C 1
ATOM 714 O O . PHE A 1 93 ? -2.357 0.963 12.401 1.00 98.69 93 PHE A O 1
ATOM 721 N N . TYR A 1 94 ? -3.736 2.579 11.646 1.00 98.62 94 TYR A N 1
ATOM 722 C CA . TYR A 1 94 ? -3.868 3.298 12.907 1.00 98.62 94 TYR A CA 1
ATOM 723 C C . TYR A 1 94 ? -5.335 3.447 13.297 1.00 98.62 94 TYR A C 1
ATOM 725 O O . TYR A 1 94 ? -6.195 3.640 12.440 1.00 98.62 94 TYR A O 1
ATOM 733 N N . SER A 1 95 ? -5.603 3.387 14.598 1.00 97.38 95 SER A N 1
ATOM 734 C CA . SER A 1 95 ? -6.850 3.832 15.214 1.00 97.38 95 SER A CA 1
ATOM 735 C C . SER A 1 95 ? -6.526 5.072 16.038 1.00 97.38 95 SER A C 1
ATOM 737 O O . SER A 1 95 ? -5.824 4.995 17.044 1.00 97.38 95 SER A O 1
ATOM 739 N N . ASP A 1 96 ? -7.001 6.223 15.584 1.00 94.06 96 ASP A N 1
ATOM 740 C CA . ASP A 1 96 ? -6.564 7.545 16.021 1.00 94.06 96 ASP A CA 1
ATOM 741 C C . ASP A 1 96 ? -5.035 7.704 15.919 1.00 94.06 96 ASP A C 1
ATOM 743 O O . ASP A 1 96 ? -4.491 7.776 14.818 1.00 94.06 96 ASP A O 1
ATOM 747 N N . ASN A 1 97 ? -4.333 7.752 17.055 1.00 93.00 97 ASN A N 1
ATOM 748 C CA . ASN A 1 97 ? -2.872 7.881 17.112 1.00 93.00 97 ASN A CA 1
ATOM 749 C C . ASN A 1 97 ? -2.163 6.557 17.443 1.00 93.00 97 ASN A C 1
ATOM 751 O O . ASN A 1 97 ? -0.933 6.530 17.523 1.00 93.00 97 ASN A O 1
ATOM 755 N N . ASP A 1 98 ? -2.914 5.471 17.640 1.00 97.88 98 ASP A N 1
ATOM 756 C CA . ASP A 1 98 ? -2.377 4.179 18.053 1.00 97.88 98 ASP A CA 1
ATOM 757 C C . ASP A 1 98 ? -2.254 3.223 16.865 1.00 97.88 98 ASP A C 1
ATOM 759 O O . ASP A 1 98 ? -3.144 3.116 16.022 1.00 97.88 98 ASP A O 1
ATOM 763 N N . VAL A 1 99 ? -1.142 2.488 16.809 1.00 98.44 99 VAL A N 1
ATOM 764 C CA . VAL A 1 99 ? -0.925 1.446 15.798 1.00 98.44 99 VAL A CA 1
ATOM 765 C C . VAL A 1 99 ? -1.858 0.269 16.070 1.00 98.44 99 VAL A C 1
ATOM 767 O O . VAL A 1 99 ? -1.842 -0.300 17.164 1.00 98.44 99 VAL A O 1
ATOM 770 N N . ILE A 1 100 ? -2.611 -0.160 15.055 1.00 98.50 100 ILE A N 1
ATOM 771 C CA . ILE A 1 100 ? -3.341 -1.427 15.116 1.00 98.50 100 ILE A CA 1
ATOM 772 C C . ILE A 1 100 ? -2.310 -2.563 15.019 1.00 98.50 100 ILE A C 1
ATOM 774 O O . ILE A 1 100 ? -1.533 -2.600 14.062 1.00 98.50 100 ILE A O 1
ATOM 778 N N . PRO A 1 101 ? -2.269 -3.504 15.982 1.00 98.31 101 PRO A N 1
ATOM 779 C CA . PRO A 1 101 ? -1.291 -4.584 15.968 1.00 98.31 101 PRO A CA 1
ATOM 780 C C . PRO A 1 101 ? -1.300 -5.369 14.653 1.00 98.31 101 PRO A C 1
ATOM 782 O O . PRO A 1 101 ? -2.345 -5.849 14.212 1.00 98.31 101 PRO A O 1
ATOM 785 N N . GLY A 1 102 ? -0.117 -5.580 14.071 1.00 97.06 102 GLY A N 1
ATOM 786 C CA . GLY A 1 102 ? 0.023 -6.304 12.804 1.00 97.06 102 GLY A CA 1
ATOM 787 C C . GLY A 1 102 ? -0.569 -7.717 12.839 1.00 97.06 102 GLY A C 1
ATOM 788 O O . GLY A 1 102 ? -1.114 -8.172 11.846 1.00 97.06 102 GLY A O 1
ATOM 789 N N . SER A 1 103 ? -0.562 -8.391 13.995 1.00 97.88 103 SER A N 1
ATOM 790 C CA . SER A 1 103 ? -1.217 -9.696 14.152 1.00 97.88 103 SER A CA 1
ATOM 791 C C . SER A 1 103 ? -2.731 -9.639 13.930 1.00 97.88 103 SER A C 1
ATOM 793 O O . SER A 1 103 ? -3.284 -10.555 13.328 1.00 97.88 103 SER A O 1
ATOM 795 N N . ILE A 1 104 ? -3.397 -8.567 14.371 1.00 98.19 104 ILE A N 1
ATOM 796 C CA . ILE A 1 104 ? -4.831 -8.354 14.134 1.00 98.19 104 ILE A CA 1
ATOM 797 C C . ILE A 1 104 ? -5.069 -8.097 12.647 1.00 98.19 104 ILE A C 1
ATOM 799 O O . ILE A 1 104 ? -5.948 -8.721 12.056 1.00 98.19 104 ILE A O 1
ATOM 803 N N . ILE A 1 105 ? -4.253 -7.235 12.034 1.00 98.25 105 ILE A N 1
ATOM 804 C CA . ILE A 1 105 ? -4.335 -6.934 10.600 1.00 98.25 105 ILE A CA 1
ATOM 805 C C . ILE A 1 105 ? -4.145 -8.199 9.755 1.00 98.25 105 ILE A C 1
ATOM 807 O O . ILE A 1 105 ? -4.936 -8.437 8.847 1.00 98.25 105 ILE A O 1
ATOM 811 N N . CYS A 1 106 ? -3.170 -9.050 10.085 1.00 97.25 106 CYS A N 1
ATOM 812 C CA . CYS A 1 106 ? -2.952 -10.314 9.384 1.00 97.25 106 CYS A CA 1
ATOM 813 C C . CYS A 1 106 ? -4.157 -11.258 9.492 1.00 97.25 106 CYS A C 1
ATOM 815 O O . CYS A 1 106 ? -4.534 -11.857 8.489 1.00 97.25 106 CYS A O 1
ATOM 817 N N . CYS A 1 107 ? -4.780 -11.376 10.672 1.00 98.25 107 CYS A N 1
ATOM 818 C CA . CYS A 1 107 ? -5.995 -12.181 10.829 1.00 98.25 107 CYS A CA 1
ATOM 819 C C . CYS A 1 107 ? -7.145 -11.637 9.969 1.00 98.25 107 CYS A C 1
ATOM 821 O O . CYS A 1 107 ? -7.790 -12.404 9.263 1.00 98.25 107 CYS A O 1
ATOM 823 N N . ILE A 1 108 ? -7.358 -10.316 9.977 1.00 98.31 108 ILE A N 1
ATOM 824 C CA . ILE A 1 108 ? -8.392 -9.672 9.155 1.00 98.31 108 ILE A CA 1
ATOM 825 C C . ILE A 1 108 ? -8.130 -9.924 7.667 1.00 98.31 108 ILE A C 1
ATOM 827 O O . ILE A 1 108 ? -9.038 -10.335 6.952 1.00 98.31 108 ILE A O 1
ATOM 831 N N . ALA A 1 109 ? -6.901 -9.702 7.197 1.00 96.56 109 ALA A N 1
ATOM 832 C CA . ALA A 1 109 ? -6.539 -9.921 5.800 1.00 96.56 109 ALA A CA 1
ATOM 833 C C . ALA A 1 109 ? -6.749 -11.386 5.387 1.00 96.56 109 ALA A C 1
ATOM 835 O O . ALA A 1 109 ? -7.348 -11.651 4.352 1.00 96.56 109 ALA A O 1
ATOM 836 N N . GLN A 1 110 ? -6.339 -12.339 6.230 1.00 96.56 110 GLN A N 1
ATOM 837 C CA . GLN A 1 110 ? -6.538 -13.766 5.977 1.00 96.56 110 GLN A CA 1
ATOM 838 C C . GLN A 1 110 ? -8.023 -14.141 5.840 1.00 96.56 110 GLN A C 1
ATOM 840 O O . GLN A 1 110 ? -8.366 -14.954 4.981 1.00 96.56 110 GLN A O 1
ATOM 845 N N . ASP A 1 111 ? -8.896 -13.564 6.668 1.00 97.50 111 ASP A N 1
ATOM 846 C CA . ASP A 1 111 ? -10.338 -13.835 6.625 1.00 97.50 111 ASP A CA 1
ATOM 847 C C . ASP A 1 111 ? -11.025 -13.206 5.400 1.00 97.50 111 ASP A C 1
ATOM 849 O O . ASP A 1 111 ? -12.057 -13.702 4.938 1.00 97.50 111 ASP A O 1
ATOM 853 N N . LEU A 1 112 ? -10.461 -12.122 4.858 1.00 95.19 112 LEU A N 1
ATOM 854 C CA . LEU A 1 112 ? -10.980 -11.422 3.680 1.00 95.19 112 LEU A CA 1
ATOM 855 C C . LEU A 1 112 ? -10.587 -12.085 2.347 1.00 95.19 112 LEU A C 1
ATOM 857 O O . LEU A 1 112 ? -11.281 -11.856 1.348 1.00 95.19 112 LEU A O 1
ATOM 861 N N . GLY A 1 113 ? -9.562 -12.944 2.360 1.00 76.88 113 GLY A N 1
ATOM 862 C CA . GLY A 1 113 ? -9.062 -13.698 1.202 1.00 76.88 113 GLY A CA 1
ATOM 863 C C . GLY A 1 113 ? -8.167 -12.883 0.282 1.00 76.88 113 GLY A C 1
ATOM 864 O O . GLY A 1 113 ? -8.137 -13.253 -0.914 1.00 76.88 113 GLY A O 1
#

pLDDT: mean 94.99, std 9.64, range [41.19, 98.69]

Foldseek 3Di:
DPDPFDKDKAFCVVHWDDLDPADIQVLQDAPVRHGIGIATNVQVVLVVQLCVVLVFPHKHFPYHAHCFDPGCCVPPVHSDDCSVNNNDTDMWTHDPPHTDDVVVSVVSSVVVD

Radius of gyration: 14.11 Å; chains: 1; bounding box: 36×28×34 Å

Sequence (113 aa):
MKGAFMINSYYFSDGDIQLSPHFMLHEFQSRNGCDEVLIDDALIDLLEKVFRVSGASSATVNDGYREPGAYCRSISGLDKDAHAYGMAADIVFYSDNDVIPGSIICCIAQDLG